Protein AF-A0A0N4XNI7-F1 (afdb_monomer_lite)

Foldseek 3Di:
DDDDDDDDDDDDDDDPPPVPPDDWDKDKDKAWDDKDDDDPVVRDIDTDIDIDIDTDDPVPDDDPPPPPVVVVVVVVVVVVVVVPD

Structure (mmCIF, N/CA/C/O backbone):
data_AF-A0A0N4XNI7-F1
#
_entry.id   AF-A0A0N4XNI7-F1
#
loop_
_atom_site.group_PDB
_atom_site.id
_atom_site.type_symbol
_atom_site.label_atom_id
_atom_site.label_alt_id
_atom_site.label_comp_id
_atom_site.label_asym_id
_atom_site.label_entity_id
_atom_site.label_seq_id
_atom_site.pdbx_PDB_ins_code
_atom_site.Cartn_x
_atom_site.Cartn_y
_atom_site.Cartn_z
_atom_site.occupancy
_atom_site.B_iso_or_equiv
_atom_site.auth_seq_id
_atom_site.auth_comp_id
_atom_site.auth_asym_id
_atom_site.auth_atom_id
_atom_site.pdbx_PDB_model_num
ATOM 1 N N . MET A 1 1 ? 8.684 -42.144 13.287 1.00 41.56 1 MET A N 1
ATOM 2 C CA . MET A 1 1 ? 8.429 -41.224 14.415 1.00 41.56 1 MET A CA 1
ATOM 3 C C . MET A 1 1 ? 7.038 -40.653 14.202 1.00 41.56 1 MET A C 1
ATOM 5 O O . MET A 1 1 ? 6.836 -39.956 13.221 1.00 41.56 1 MET A O 1
ATOM 9 N N . VAL A 1 2 ? 6.058 -41.079 14.997 1.00 37.97 2 VAL A N 1
ATOM 10 C CA . VAL A 1 2 ? 4.648 -40.696 14.827 1.00 37.97 2 VAL A CA 1
ATOM 11 C C . VAL A 1 2 ? 4.281 -39.820 16.013 1.00 37.97 2 VAL A C 1
ATOM 13 O O . VAL A 1 2 ? 4.335 -40.287 17.146 1.00 37.97 2 VAL A O 1
ATOM 16 N N . PHE A 1 3 ? 3.932 -38.561 15.763 1.00 40.00 3 PHE A N 1
ATOM 17 C CA . PHE A 1 3 ? 3.438 -37.668 16.805 1.00 40.00 3 PHE A CA 1
ATOM 18 C C . PHE A 1 3 ? 1.909 -37.666 16.756 1.00 40.00 3 PHE A C 1
ATOM 20 O O . PHE A 1 3 ? 1.314 -37.190 15.793 1.00 40.00 3 PHE A O 1
ATOM 27 N N . LYS A 1 4 ? 1.269 -38.229 17.785 1.00 43.47 4 LYS A N 1
ATOM 28 C CA . LYS A 1 4 ? -0.156 -38.013 18.059 1.00 43.47 4 LYS A CA 1
ATOM 29 C C . LYS A 1 4 ? -0.282 -36.756 18.915 1.00 43.47 4 LYS A C 1
ATOM 31 O O . LYS A 1 4 ? 0.294 -36.708 19.997 1.00 43.47 4 LYS A O 1
ATOM 36 N N . ALA A 1 5 ? -1.042 -35.770 18.449 1.00 46.53 5 ALA A N 1
ATOM 37 C CA . ALA A 1 5 ? -1.501 -34.672 19.289 1.00 46.53 5 ALA A CA 1
ATOM 38 C C . ALA A 1 5 ? -2.881 -35.042 19.847 1.00 46.53 5 ALA A C 1
ATOM 40 O O . ALA A 1 5 ? -3.857 -35.148 19.105 1.00 46.53 5 ALA A O 1
ATOM 41 N N . GLU A 1 6 ? -2.952 -35.294 21.151 1.00 56.59 6 GLU A N 1
ATOM 42 C CA . GLU A 1 6 ? -4.216 -35.480 21.856 1.00 56.59 6 GLU A CA 1
ATOM 43 C C . GLU A 1 6 ? -4.949 -34.137 21.954 1.00 56.59 6 GLU A C 1
ATOM 45 O O . GLU A 1 6 ? -4.390 -33.142 22.417 1.00 56.59 6 GLU A O 1
ATOM 50 N N . THR A 1 7 ? -6.190 -34.084 21.467 1.00 52.69 7 THR A N 1
ATOM 51 C CA . THR A 1 7 ? -6.988 -32.852 21.474 1.00 52.69 7 THR A CA 1
ATOM 52 C C . THR A 1 7 ? -7.791 -32.788 22.771 1.00 52.69 7 THR A C 1
ATOM 54 O O . THR A 1 7 ? -8.793 -33.483 22.917 1.00 52.69 7 THR A O 1
ATOM 57 N N . ALA A 1 8 ? -7.350 -31.969 23.728 1.00 59.56 8 ALA A N 1
ATOM 58 C CA . ALA A 1 8 ? -8.100 -31.737 24.960 1.00 59.56 8 ALA A CA 1
ATOM 59 C C . ALA A 1 8 ? -9.367 -30.897 24.678 1.00 59.56 8 ALA A C 1
ATOM 61 O O . ALA A 1 8 ? -9.267 -29.869 23.998 1.00 59.56 8 ALA A O 1
ATOM 62 N N . PRO A 1 9 ? -10.546 -31.260 25.216 1.00 60.22 9 PRO A N 1
ATOM 63 C CA . PRO A 1 9 ? -11.758 -30.464 25.057 1.00 60.22 9 PRO A CA 1
ATOM 64 C C . PRO A 1 9 ? -11.677 -29.233 25.966 1.00 60.22 9 PRO A C 1
ATOM 66 O O . PRO A 1 9 ? -11.650 -29.359 27.190 1.00 60.22 9 PRO A O 1
ATOM 69 N N . ARG A 1 10 ? -11.609 -28.024 25.400 1.00 49.41 10 ARG A N 1
ATOM 70 C CA . ARG A 1 10 ? -11.571 -26.797 26.210 1.00 49.41 10 ARG A CA 1
ATOM 71 C C . ARG A 1 10 ? -12.953 -26.160 26.279 1.00 49.41 10 ARG A C 1
ATOM 73 O O . ARG A 1 10 ? -13.356 -25.420 25.389 1.00 49.41 10 ARG A O 1
ATOM 80 N N . THR A 1 11 ? -13.642 -26.473 27.374 1.00 43.62 11 THR A N 1
ATOM 81 C CA . THR A 1 11 ? -14.771 -25.728 27.936 1.00 43.62 11 THR A CA 1
ATOM 82 C C . THR A 1 11 ? -14.502 -24.222 27.935 1.00 43.62 11 THR A C 1
ATOM 84 O O . THR A 1 11 ? -13.406 -23.761 28.256 1.00 43.62 11 THR A O 1
ATOM 87 N N . THR A 1 12 ? -15.540 -23.481 27.564 1.00 61.09 12 THR A N 1
ATOM 88 C CA . THR A 1 12 ? -15.639 -22.030 27.426 1.00 61.09 12 THR A CA 1
ATOM 89 C C . THR A 1 12 ? -15.295 -21.302 28.729 1.00 61.09 12 THR A C 1
ATOM 91 O O . THR A 1 12 ? -16.064 -21.348 29.686 1.00 61.09 12 THR A O 1
ATOM 94 N N . THR A 1 13 ? -14.185 -20.562 28.746 1.00 40.94 13 THR A N 1
ATOM 95 C CA . THR A 1 13 ? -13.917 -19.530 29.757 1.00 40.94 13 THR A CA 1
ATOM 96 C C . THR A 1 13 ? -13.605 -18.235 29.026 1.00 40.94 13 THR A C 1
ATOM 98 O O . THR A 1 13 ? -12.588 -18.141 28.345 1.00 40.94 13 THR A O 1
ATOM 101 N N . ILE A 1 14 ? -14.542 -17.292 29.145 1.00 53.91 14 ILE A N 1
ATOM 102 C CA . ILE A 1 14 ? -14.474 -15.849 28.880 1.00 53.91 14 ILE A CA 1
ATOM 103 C C . ILE A 1 14 ? -13.094 -15.406 28.377 1.00 53.91 14 ILE A C 1
ATOM 105 O O . ILE A 1 14 ? -12.140 -15.270 29.146 1.00 53.91 14 ILE A O 1
ATOM 109 N N . SER A 1 15 ? -12.988 -15.199 27.068 1.00 45.84 15 SER A N 1
ATOM 110 C CA . SER A 1 15 ? -11.782 -14.704 26.420 1.00 45.84 15 SER A CA 1
ATOM 111 C C . SER A 1 15 ? -11.516 -13.261 26.845 1.00 45.84 15 SER A C 1
ATOM 113 O O . SER A 1 15 ? -11.876 -12.310 26.157 1.00 45.84 15 SER A O 1
ATOM 115 N N . LEU A 1 16 ? -10.802 -13.106 27.962 1.00 49.22 16 LEU A N 1
ATOM 116 C CA . LEU A 1 16 ? -9.779 -12.077 28.079 1.00 49.22 16 LEU A CA 1
ATOM 117 C C . LEU A 1 16 ? -8.843 -12.311 26.893 1.00 49.22 16 LEU A C 1
ATOM 119 O O . LEU A 1 16 ? -7.940 -13.145 26.976 1.00 49.22 16 LEU A O 1
ATOM 123 N N . HIS A 1 17 ? -9.101 -11.658 25.760 1.00 48.81 17 HIS A N 1
ATOM 124 C CA . HIS A 1 17 ? -8.186 -11.670 24.629 1.00 48.81 17 HIS A CA 1
ATOM 125 C C . HIS A 1 17 ? -6.924 -10.916 25.066 1.00 48.81 17 HIS A C 1
ATOM 127 O O . HIS A 1 17 ? -6.714 -9.748 24.754 1.00 48.81 17 HIS A O 1
ATOM 133 N N . LYS A 1 18 ? -6.072 -11.593 25.845 1.00 48.09 18 LYS A N 1
ATOM 134 C CA . LYS A 1 18 ? -4.644 -11.330 25.837 1.00 48.09 18 LYS A CA 1
ATOM 135 C C . LYS A 1 18 ? -4.268 -11.415 24.374 1.00 48.09 18 LYS A C 1
ATOM 137 O O . LYS A 1 18 ? -4.386 -12.485 23.784 1.00 48.09 18 LYS A O 1
ATOM 142 N N . ASN A 1 19 ? -3.897 -10.260 23.843 1.00 51.75 19 ASN A N 1
ATOM 143 C CA . ASN A 1 19 ? -3.245 -10.009 22.573 1.00 51.75 19 ASN A CA 1
ATOM 144 C C . ASN A 1 19 ? -2.174 -11.088 22.346 1.00 51.75 19 ASN A C 1
ATOM 146 O O . ASN A 1 19 ? -1.026 -10.969 22.773 1.00 51.75 19 ASN A O 1
ATOM 150 N N . THR A 1 20 ? -2.605 -12.238 21.841 1.00 50.81 20 THR A N 1
ATOM 151 C CA . THR A 1 20 ? -1.758 -13.412 21.693 1.00 50.81 20 THR A CA 1
ATOM 152 C C . THR A 1 20 ? -1.063 -13.132 20.391 1.00 50.81 20 THR A C 1
ATOM 154 O O . THR A 1 20 ? -1.756 -13.097 19.381 1.00 50.81 20 THR A O 1
ATOM 157 N N . GLY A 1 21 ? 0.236 -12.822 20.459 1.00 61.47 21 GLY A N 1
ATOM 158 C CA . GLY A 1 21 ? 1.104 -12.390 19.360 1.00 61.47 21 GLY A CA 1
ATOM 159 C C . GLY A 1 21 ? 1.170 -13.372 18.191 1.00 61.47 21 GLY A C 1
ATOM 160 O O . GLY A 1 21 ? 2.219 -13.928 17.889 1.00 61.47 21 GLY A O 1
ATOM 161 N N . GLY A 1 22 ? 0.026 -13.606 17.566 1.00 73.44 22 GLY A N 1
ATOM 162 C CA . GLY A 1 22 ? -0.132 -14.231 16.280 1.00 73.44 22 GLY A CA 1
ATOM 163 C C . GLY A 1 22 ? 0.247 -13.243 15.181 1.00 73.44 22 GLY A C 1
ATOM 164 O O . GLY A 1 22 ? 0.411 -12.045 15.432 1.00 73.44 22 GLY A O 1
ATOM 165 N N . PRO A 1 23 ? 0.430 -13.749 13.958 1.00 81.00 23 PRO A N 1
ATOM 166 C CA . PRO A 1 23 ? 0.863 -12.933 12.839 1.00 81.00 23 PRO A CA 1
ATOM 167 C C . PRO A 1 23 ? -0.177 -11.857 12.513 1.00 81.00 23 PRO A C 1
ATOM 169 O O . PRO A 1 23 ? -1.382 -12.114 12.512 1.00 81.00 23 PRO A O 1
ATOM 172 N N . VAL A 1 24 ? 0.306 -10.657 12.198 1.00 86.81 24 VAL A N 1
ATOM 173 C CA . VAL A 1 24 ? -0.524 -9.591 11.635 1.00 86.81 24 VAL A CA 1
ATOM 174 C C . VAL A 1 24 ? -0.722 -9.889 10.156 1.00 86.81 24 VAL A C 1
ATOM 176 O O . VAL A 1 24 ? 0.247 -10.058 9.416 1.00 86.81 24 VAL A O 1
ATOM 179 N N . LEU A 1 25 ? -1.979 -9.958 9.725 1.00 88.75 25 LEU A N 1
ATOM 180 C CA . LEU A 1 25 ? -2.306 -10.027 8.308 1.00 88.75 25 LEU A CA 1
ATOM 181 C C . LEU A 1 25 ? -2.134 -8.632 7.699 1.00 88.75 25 LEU A C 1
ATOM 183 O O . LEU A 1 25 ? -2.861 -7.708 8.064 1.00 88.75 25 LEU A O 1
ATOM 187 N N . VAL A 1 26 ? -1.183 -8.499 6.777 1.00 93.19 26 VAL A N 1
ATOM 188 C CA . VAL A 1 26 ? -0.938 -7.262 6.028 1.00 93.19 26 VAL A CA 1
ATOM 189 C C . VAL A 1 26 ? -1.387 -7.473 4.590 1.00 93.19 26 VAL A C 1
ATOM 191 O O . VAL A 1 26 ? -0.869 -8.342 3.888 1.00 93.19 26 VAL A O 1
ATOM 194 N N . THR A 1 27 ? -2.360 -6.680 4.153 1.00 94.38 27 THR A N 1
ATOM 195 C CA . THR A 1 27 ? -2.829 -6.687 2.766 1.00 94.38 27 THR A CA 1
ATOM 196 C C . THR A 1 27 ? -2.044 -5.652 1.980 1.00 94.38 27 THR A C 1
ATOM 198 O O . THR A 1 27 ? -2.092 -4.467 2.300 1.00 94.38 27 THR A O 1
ATOM 201 N N . VAL A 1 28 ? -1.330 -6.091 0.945 1.00 94.94 28 VAL A N 1
ATOM 202 C CA . VAL A 1 28 ? -0.481 -5.226 0.119 1.00 94.94 28 VAL A CA 1
ATOM 203 C C . VAL A 1 28 ? -1.086 -5.075 -1.271 1.00 94.94 28 VAL A C 1
ATOM 205 O O . VAL A 1 28 ? -1.458 -6.056 -1.909 1.00 94.94 28 VAL A O 1
ATOM 208 N N . ASN A 1 29 ? -1.148 -3.838 -1.755 1.00 95.50 29 ASN A N 1
ATOM 209 C CA . ASN A 1 29 ? -1.568 -3.491 -3.103 1.00 95.50 29 ASN A CA 1
ATOM 210 C C . ASN A 1 29 ? -0.467 -2.689 -3.796 1.00 95.50 29 ASN A C 1
ATOM 212 O O . ASN A 1 29 ? 0.018 -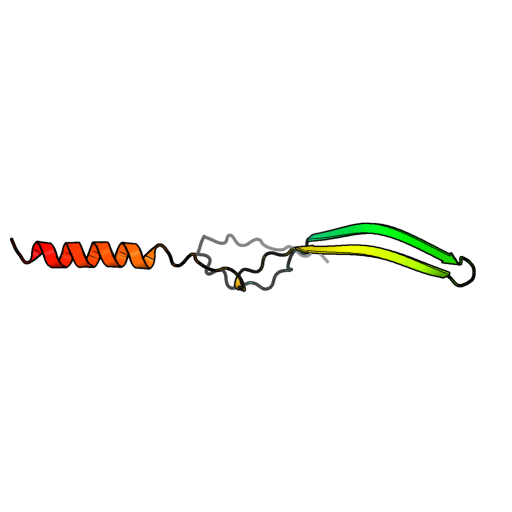1.683 -3.271 1.00 95.50 29 ASN A O 1
ATOM 216 N N . ILE A 1 30 ? -0.111 -3.115 -5.006 1.00 93.75 30 ILE A N 1
ATOM 217 C CA . ILE A 1 30 ? 0.869 -2.434 -5.851 1.00 93.75 30 ILE A CA 1
ATOM 218 C C . ILE A 1 30 ? 0.163 -1.975 -7.119 1.00 93.75 30 ILE A C 1
ATOM 220 O O . ILE A 1 30 ? -0.403 -2.782 -7.853 1.00 93.75 30 ILE A O 1
ATOM 224 N N . TYR A 1 31 ? 0.214 -0.672 -7.383 1.00 94.12 31 TYR A N 1
ATOM 225 C CA . TYR A 1 31 ? -0.304 -0.081 -8.610 1.00 94.12 31 TYR A CA 1
ATOM 226 C C . TYR A 1 31 ? 0.832 0.555 -9.403 1.00 94.12 31 TYR A C 1
ATOM 228 O O . TYR A 1 31 ? 1.377 1.586 -9.008 1.00 94.12 31 TYR A O 1
ATOM 236 N N . LEU A 1 32 ? 1.198 -0.055 -10.526 1.00 92.06 32 LEU A N 1
ATOM 237 C CA . LEU A 1 32 ? 2.235 0.459 -11.412 1.00 92.06 32 LEU A CA 1
ATOM 238 C C . LEU A 1 32 ? 1.654 1.546 -12.321 1.00 92.06 32 LEU A C 1
ATOM 240 O O . LEU A 1 32 ? 0.692 1.307 -13.046 1.00 92.06 32 LEU A O 1
ATOM 244 N N . ARG A 1 33 ? 2.251 2.740 -12.289 1.00 91.44 33 ARG A N 1
ATOM 245 C CA . ARG A 1 33 ? 1.818 3.888 -13.096 1.00 91.44 33 ARG A CA 1
ATOM 246 C C . ARG A 1 33 ? 2.614 4.015 -14.386 1.00 91.44 33 ARG A C 1
ATOM 248 O O . ARG A 1 33 ? 2.035 4.303 -15.427 1.00 91.44 33 ARG A O 1
ATOM 255 N N . SER A 1 34 ? 3.927 3.821 -14.320 1.00 92.81 3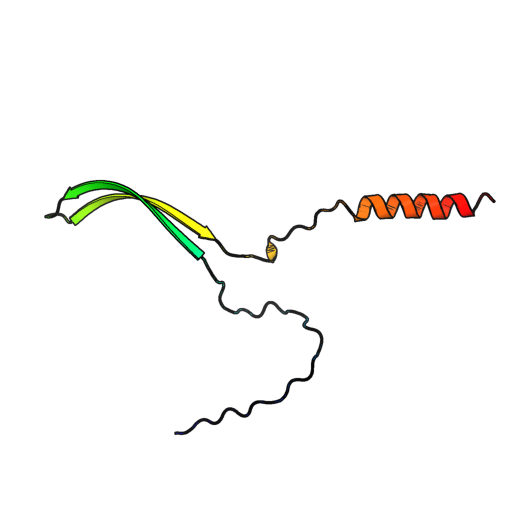4 SER A N 1
ATOM 256 C CA . SER A 1 34 ? 4.788 3.894 -15.499 1.00 92.81 34 SER A CA 1
ATOM 257 C C . SER A 1 34 ? 6.114 3.187 -15.272 1.00 92.81 34 SER A C 1
ATOM 259 O O . SER A 1 34 ? 6.656 3.221 -14.168 1.00 92.81 34 SER A O 1
ATOM 261 N N . ILE A 1 35 ? 6.668 2.633 -16.345 1.00 89.25 35 ILE A N 1
ATOM 262 C CA . ILE A 1 35 ? 8.069 2.219 -16.435 1.00 89.25 35 ILE A CA 1
ATOM 263 C C . ILE A 1 35 ? 8.711 3.083 -17.518 1.00 89.25 35 ILE A C 1
ATOM 265 O O . ILE A 1 35 ? 8.108 3.321 -18.564 1.00 89.25 35 ILE A O 1
ATOM 269 N N . SER A 1 36 ? 9.907 3.588 -17.259 1.00 89.69 36 SER A N 1
ATOM 270 C CA . SER A 1 36 ? 10.671 4.437 -18.163 1.00 89.69 36 SER A CA 1
ATOM 271 C C . SER A 1 36 ? 12.166 4.158 -18.036 1.00 89.69 36 SER A C 1
ATOM 273 O O . SER A 1 36 ? 12.601 3.444 -17.132 1.00 89.69 36 SER A O 1
ATOM 275 N N . LYS A 1 37 ? 12.944 4.740 -18.963 1.00 83.50 37 LYS A N 1
ATOM 276 C CA . LYS A 1 37 ? 14.412 4.697 -18.956 1.00 83.50 37 LYS A CA 1
ATOM 277 C C . LYS A 1 37 ? 14.925 3.250 -18.850 1.00 83.50 37 LYS A C 1
ATOM 279 O O . LYS A 1 37 ? 15.480 2.851 -17.838 1.00 83.50 37 LYS A O 1
ATOM 284 N N . ILE A 1 38 ? 14.622 2.466 -19.883 1.00 82.50 38 ILE A N 1
ATOM 285 C CA . ILE A 1 38 ? 14.966 1.046 -19.970 1.00 82.50 38 ILE A CA 1
ATOM 286 C C . ILE A 1 38 ? 16.344 0.938 -20.621 1.00 82.50 38 ILE A C 1
ATOM 288 O O . ILE A 1 38 ? 16.477 1.240 -21.806 1.00 82.50 38 ILE A O 1
ATOM 292 N N . ASP A 1 39 ? 17.339 0.538 -19.839 1.00 84.50 39 ASP A N 1
ATOM 293 C CA . ASP A 1 39 ? 18.668 0.160 -20.319 1.00 84.50 39 ASP A CA 1
ATOM 294 C C . ASP A 1 39 ? 18.893 -1.320 -19.976 1.00 84.50 39 ASP A C 1
ATOM 296 O O . ASP A 1 39 ? 19.050 -1.683 -18.809 1.00 84.50 39 ASP A O 1
ATOM 300 N N . ASP A 1 40 ? 18.855 -2.188 -20.988 1.00 85.00 40 ASP A N 1
ATOM 301 C CA . ASP A 1 40 ? 18.986 -3.641 -20.839 1.00 85.00 40 ASP A CA 1
ATOM 302 C C . ASP A 1 40 ? 20.440 -4.099 -20.657 1.00 85.00 40 ASP A C 1
ATOM 304 O O . ASP A 1 40 ? 20.682 -5.204 -20.174 1.00 85.00 40 ASP A O 1
ATOM 308 N N . VAL A 1 41 ? 21.409 -3.241 -20.989 1.00 86.12 41 VAL A N 1
ATOM 309 C CA . VAL A 1 41 ? 22.840 -3.526 -20.842 1.00 86.12 41 VAL A CA 1
ATOM 310 C C . VAL A 1 41 ? 23.293 -3.236 -19.414 1.00 86.12 41 VAL A C 1
ATOM 312 O O . VAL A 1 41 ? 24.009 -4.039 -18.816 1.00 86.12 41 VAL A O 1
ATOM 315 N N . ASN A 1 42 ? 22.846 -2.112 -18.849 1.00 87.12 42 ASN A N 1
ATOM 316 C CA . ASN A 1 42 ? 23.180 -1.708 -17.479 1.00 87.12 42 ASN A CA 1
ATOM 317 C C . ASN A 1 42 ? 22.126 -2.128 -16.440 1.00 87.12 42 ASN A C 1
ATOM 319 O O . ASN A 1 42 ? 22.330 -1.919 -15.244 1.00 87.12 42 ASN A O 1
ATOM 323 N N . MET A 1 43 ? 21.018 -2.735 -16.880 1.00 88.50 43 MET A N 1
ATOM 324 C CA . MET A 1 43 ? 19.888 -3.153 -16.040 1.00 88.50 43 MET A CA 1
ATOM 325 C C . MET A 1 43 ? 19.318 -2.012 -15.186 1.00 88.50 43 MET A C 1
ATOM 327 O O . MET A 1 43 ? 18.867 -2.220 -14.057 1.00 88.50 43 MET A O 1
ATOM 331 N N . GLU A 1 44 ? 19.325 -0.797 -15.733 1.00 87.75 44 GLU A N 1
ATOM 332 C CA . GLU A 1 44 ? 18.715 0.367 -15.101 1.00 87.75 44 GLU A CA 1
ATOM 333 C C . GLU A 1 44 ? 17.276 0.509 -15.602 1.00 87.75 44 GLU A C 1
ATOM 335 O O . GLU A 1 44 ? 17.011 0.527 -16.805 1.00 87.75 44 GLU A O 1
ATOM 340 N N . TYR A 1 45 ? 16.343 0.614 -14.655 1.00 89.56 45 TYR A N 1
ATOM 341 C CA . TYR A 1 45 ? 14.926 0.816 -14.926 1.00 89.56 45 TYR A CA 1
ATOM 342 C C . TYR A 1 45 ? 14.383 1.853 -13.956 1.00 89.56 45 TYR A C 1
ATOM 344 O O . TYR A 1 45 ? 14.533 1.735 -12.739 1.00 89.56 45 TYR A O 1
ATOM 352 N N . SER A 1 46 ? 13.701 2.861 -14.483 1.00 91.38 46 SER A N 1
ATOM 353 C CA . SER A 1 46 ? 12.934 3.796 -13.668 1.00 91.38 46 SER A CA 1
ATOM 354 C C . SER A 1 46 ? 11.480 3.338 -13.635 1.00 91.38 46 SER A C 1
ATOM 356 O O . SER A 1 46 ? 10.806 3.319 -14.659 1.00 91.38 46 SER A O 1
ATOM 358 N N . ALA A 1 47 ? 10.964 2.965 -12.467 1.00 91.62 47 ALA A N 1
ATOM 359 C CA . ALA A 1 47 ? 9.559 2.600 -12.305 1.00 91.62 47 ALA A CA 1
ATOM 360 C C . ALA A 1 47 ? 8.878 3.527 -11.300 1.00 91.62 47 ALA A C 1
ATOM 362 O O . ALA A 1 47 ? 9.419 3.828 -10.239 1.00 91.62 47 ALA A O 1
ATOM 363 N N . GLN A 1 48 ? 7.663 3.954 -11.631 1.00 94.38 48 GLN A N 1
ATOM 364 C CA . GLN A 1 48 ? 6.794 4.690 -10.728 1.00 94.38 48 GLN A CA 1
ATOM 365 C C . GLN A 1 48 ? 5.600 3.810 -10.379 1.00 94.38 48 GLN A C 1
ATOM 367 O O . GLN A 1 48 ? 4.783 3.479 -11.242 1.00 94.38 48 GLN A O 1
ATOM 372 N N . PHE A 1 49 ? 5.476 3.456 -9.104 1.00 94.00 49 PHE A N 1
ATOM 373 C CA . PHE A 1 49 ? 4.346 2.696 -8.586 1.00 94.00 49 PHE A CA 1
ATOM 374 C C . PHE A 1 49 ? 3.858 3.270 -7.259 1.00 94.00 49 PHE A C 1
ATOM 376 O O . PHE A 1 49 ? 4.580 3.957 -6.539 1.00 94.00 49 PHE A O 1
ATOM 383 N N . THR A 1 50 ? 2.596 3.000 -6.953 1.00 94.81 50 THR A N 1
ATOM 384 C CA . THR A 1 50 ? 1.992 3.250 -5.652 1.00 94.81 50 THR A CA 1
ATOM 385 C C . THR A 1 50 ? 2.013 1.959 -4.859 1.00 94.81 50 THR A C 1
ATOM 387 O O . THR A 1 50 ? 1.553 0.922 -5.337 1.00 94.81 50 THR A O 1
ATOM 390 N N . PHE A 1 51 ? 2.531 2.052 -3.644 1.00 95.44 51 PHE A N 1
ATOM 391 C CA . PHE A 1 51 ? 2.564 0.974 -2.676 1.00 95.44 51 PHE A CA 1
ATOM 392 C C . PHE A 1 51 ? 1.565 1.285 -1.566 1.00 95.44 51 PHE A C 1
ATOM 394 O O . PHE A 1 51 ? 1.598 2.377 -0.996 1.00 95.44 51 PHE A O 1
ATOM 401 N N . ARG A 1 52 ? 0.641 0.364 -1.300 1.00 94.38 52 ARG A N 1
ATOM 402 C CA . ARG A 1 52 ? -0.360 0.509 -0.244 1.00 94.38 52 ARG A CA 1
ATOM 403 C C . ARG A 1 52 ? -0.374 -0.745 0.605 1.00 94.38 52 ARG A C 1
ATOM 405 O O . ARG A 1 52 ? -0.517 -1.838 0.071 1.00 94.38 52 ARG A O 1
ATOM 412 N N . GLU A 1 53 ? -0.321 -0.554 1.911 1.00 94.75 53 GLU A N 1
ATOM 413 C CA . GLU A 1 53 ? -0.469 -1.619 2.892 1.00 94.75 53 GLU A CA 1
ATOM 414 C C . GLU A 1 53 ? -1.629 -1.298 3.823 1.00 94.75 53 GLU A C 1
ATOM 416 O O . GLU A 1 53 ? -1.863 -0.137 4.165 1.00 94.75 53 GLU A O 1
ATOM 421 N N . GLU A 1 54 ? -2.355 -2.335 4.218 1.00 92.50 54 GLU A N 1
ATOM 422 C CA . GLU A 1 54 ? -3.470 -2.250 5.147 1.00 92.50 54 GLU A CA 1
ATOM 423 C C . GLU A 1 54 ? -3.361 -3.365 6.188 1.00 92.50 54 GLU A C 1
ATOM 425 O O . GLU A 1 54 ? -3.187 -4.538 5.847 1.00 92.50 54 GLU A O 1
ATOM 430 N N . TRP A 1 55 ? -3.477 -2.991 7.460 1.00 94.12 55 TRP A N 1
ATOM 431 C CA . TRP A 1 55 ? -3.601 -3.915 8.581 1.00 94.12 55 TRP A CA 1
ATOM 432 C C . TRP A 1 55 ? -4.521 -3.316 9.646 1.00 94.12 55 TRP A C 1
ATOM 434 O O . TRP A 1 55 ? -4.625 -2.097 9.793 1.00 94.12 55 TRP A O 1
ATOM 444 N N . VAL A 1 56 ? -5.184 -4.184 10.408 1.00 86.25 56 VAL A N 1
ATOM 445 C CA . VAL A 1 56 ? -6.044 -3.774 11.523 1.00 86.25 56 VAL A CA 1
ATOM 446 C C . VAL A 1 56 ? -5.209 -3.744 12.801 1.00 86.25 56 VAL A C 1
ATOM 448 O O . VAL A 1 56 ? -4.709 -4.778 13.242 1.00 86.25 56 VAL A O 1
ATOM 451 N N . ASP A 1 57 ? -5.070 -2.564 13.407 1.00 87.56 57 ASP A N 1
ATOM 452 C CA . ASP A 1 57 ? -4.392 -2.382 14.695 1.00 87.56 57 ASP A CA 1
ATOM 453 C C . ASP A 1 57 ? -5.393 -1.957 15.776 1.00 87.56 57 ASP A C 1
ATOM 455 O O . ASP A 1 57 ? -5.883 -0.827 15.792 1.00 87.56 57 ASP A O 1
ATOM 459 N N . ALA A 1 58 ? -5.676 -2.864 16.714 1.00 80.69 58 ALA A N 1
ATOM 460 C CA . ALA A 1 58 ? -6.614 -2.623 17.810 1.00 80.69 58 ALA A CA 1
ATOM 461 C C . ALA A 1 58 ? -6.175 -1.489 18.757 1.00 80.69 58 ALA A C 1
ATOM 463 O O . ALA A 1 58 ? -7.008 -0.929 19.463 1.00 80.69 58 ALA A O 1
ATOM 464 N N . ARG A 1 59 ? -4.884 -1.125 18.776 1.00 83.50 59 ARG A N 1
ATOM 465 C CA . ARG A 1 59 ? -4.358 -0.043 19.629 1.00 83.50 59 ARG A CA 1
ATOM 466 C C . ARG A 1 59 ? -4.728 1.346 19.113 1.00 83.50 59 ARG A C 1
ATOM 468 O O . ARG A 1 59 ? -4.673 2.301 19.878 1.00 83.50 59 ARG A O 1
ATOM 475 N N . LEU A 1 60 ? -5.072 1.453 17.830 1.00 83.56 60 LEU A N 1
ATOM 476 C CA . LEU A 1 60 ? -5.498 2.699 17.189 1.00 83.56 60 LEU A CA 1
ATO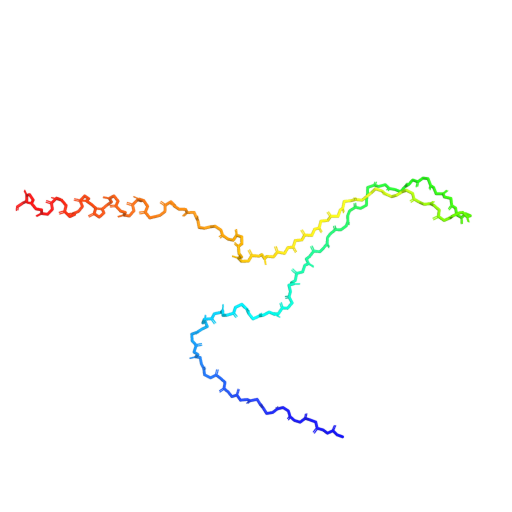M 477 C C . LEU A 1 60 ? -7.019 2.906 17.250 1.00 83.56 60 LEU A C 1
ATOM 479 O O . LEU A 1 60 ? -7.517 3.914 16.751 1.00 83.56 60 LEU A O 1
ATOM 483 N N . ALA A 1 61 ? -7.768 1.974 17.846 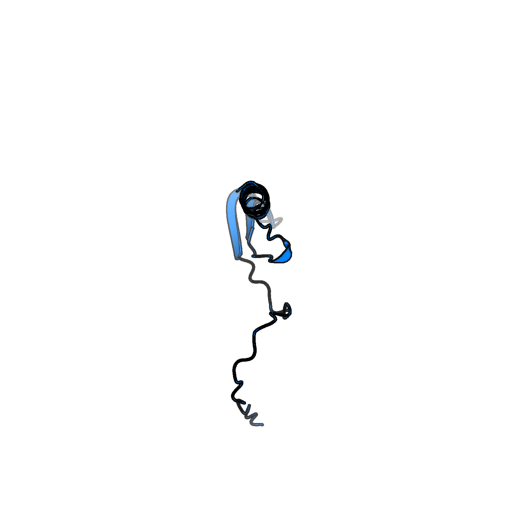1.00 82.31 61 ALA A N 1
ATOM 484 C CA . ALA A 1 61 ? -9.207 2.115 18.004 1.00 82.31 61 ALA A CA 1
ATOM 485 C C . ALA A 1 61 ? -9.532 3.283 18.951 1.00 82.31 61 ALA A C 1
ATOM 487 O O . ALA A 1 61 ? -9.067 3.318 20.090 1.00 82.31 61 ALA A O 1
ATOM 488 N N . TYR A 1 62 ? -10.359 4.220 18.490 1.00 81.75 62 TYR A N 1
ATOM 489 C CA . TYR A 1 62 ? -10.911 5.292 19.312 1.00 81.75 62 TYR A CA 1
ATOM 490 C C . TYR A 1 62 ? -12.421 5.096 19.457 1.00 81.75 62 TYR A C 1
ATOM 492 O O . TYR A 1 62 ? -13.134 4.869 18.479 1.00 81.75 62 TYR A O 1
ATOM 500 N N . GLY A 1 63 ? -12.913 5.166 20.694 1.00 76.00 63 GLY A N 1
ATOM 501 C CA . GLY A 1 63 ? -14.342 5.285 20.954 1.00 76.00 63 GLY A CA 1
ATOM 502 C C . GLY A 1 63 ? -14.809 6.682 20.560 1.00 76.00 63 GLY A C 1
ATOM 503 O O . GLY A 1 63 ? -14.133 7.675 20.835 1.00 76.00 63 GLY A O 1
ATOM 504 N N . ARG A 1 64 ? -15.965 6.780 19.907 1.00 62.69 64 ARG A N 1
ATOM 505 C CA . ARG A 1 64 ? -16.659 8.057 19.757 1.00 62.69 64 ARG A CA 1
ATOM 506 C C . ARG A 1 64 ? -17.143 8.447 21.157 1.00 62.69 64 ARG A C 1
ATOM 508 O O . ARG A 1 64 ? -18.049 7.812 21.676 1.00 62.69 64 ARG A O 1
ATOM 515 N N . PHE A 1 65 ? -16.514 9.437 21.790 1.00 59.12 65 PHE A N 1
ATOM 516 C CA . PHE A 1 65 ? -16.833 9.908 23.153 1.00 59.12 65 PHE A CA 1
ATOM 517 C C . PHE A 1 65 ? -18.219 10.584 23.284 1.00 59.12 65 PHE A C 1
ATOM 519 O O . PHE A 1 65 ? -18.415 11.446 24.136 1.00 59.12 65 PHE A O 1
ATOM 526 N N . GLU A 1 66 ? -19.183 10.260 22.427 1.00 57.94 66 GLU A N 1
ATOM 527 C CA . GLU A 1 66 ? -20.434 11.019 22.319 1.00 57.94 66 GLU A CA 1
ATOM 528 C C . GLU A 1 66 ? -21.574 10.441 23.176 1.00 57.94 66 GLU A C 1
ATOM 530 O O . GLU A 1 66 ? -22.542 11.148 23.449 1.00 57.94 66 GLU A O 1
ATOM 535 N N . ASP A 1 67 ? -21.404 9.231 23.714 1.00 57.19 67 ASP A N 1
ATOM 536 C CA . ASP A 1 67 ? -22.467 8.540 24.456 1.00 57.19 67 ASP A CA 1
ATOM 537 C C . ASP A 1 67 ? -22.381 8.745 25.984 1.00 57.19 67 ASP A C 1
ATOM 539 O O . ASP A 1 67 ? -23.388 8.671 26.679 1.00 57.19 67 ASP A O 1
ATOM 543 N N . GLU A 1 68 ? -21.216 9.107 26.541 1.00 58.84 68 GLU A N 1
ATOM 544 C CA . GLU A 1 68 ? -21.096 9.313 27.999 1.00 58.84 68 GLU A CA 1
ATOM 545 C C . GLU A 1 68 ? -21.558 10.708 28.454 1.00 58.84 68 GLU A C 1
ATOM 547 O O . GLU A 1 68 ? -22.008 10.883 29.586 1.00 58.84 68 GLU A O 1
ATOM 552 N N . SER A 1 69 ? -21.478 11.725 27.589 1.00 59.72 69 SER A N 1
ATOM 553 C CA . SER A 1 69 ? -21.872 13.095 27.959 1.00 59.72 69 SER A CA 1
ATOM 554 C C . SER A 1 69 ? -23.389 13.306 27.974 1.00 59.72 69 SER A C 1
ATOM 556 O O . SER A 1 69 ? -23.892 14.084 28.783 1.00 59.72 69 SER A O 1
ATOM 558 N N . THR A 1 70 ? -24.128 12.587 27.129 1.00 62.25 70 THR A N 1
ATOM 559 C CA . THR A 1 70 ? -25.591 12.665 27.010 1.00 62.25 70 THR A CA 1
ATOM 560 C C . THR A 1 70 ? -26.292 11.841 28.092 1.00 62.25 70 THR A C 1
ATOM 562 O O . THR A 1 70 ? -27.235 12.336 28.710 1.00 62.25 70 THR A O 1
ATOM 565 N N . GLU A 1 71 ? -25.771 10.659 28.438 1.00 63.66 71 GLU A N 1
ATOM 566 C CA . GLU A 1 71 ? -26.288 9.858 29.560 1.00 63.66 71 GLU A CA 1
ATOM 567 C C . GLU A 1 71 ? -26.083 10.539 30.924 1.00 63.66 71 GLU A C 1
ATOM 569 O O . GLU A 1 71 ? -26.921 10.432 31.824 1.00 63.66 71 GLU A O 1
ATOM 574 N N . MET A 1 72 ? -24.986 11.281 31.092 1.00 66.56 72 MET A N 1
ATOM 575 C CA . MET A 1 72 ? -24.710 12.029 32.324 1.00 66.56 72 MET A CA 1
ATOM 576 C C . MET A 1 72 ? -25.690 13.190 32.528 1.00 66.56 72 MET A C 1
ATOM 578 O O . MET A 1 72 ? -26.075 13.463 33.666 1.00 66.56 72 MET A O 1
ATOM 582 N N . MET A 1 73 ? -26.133 13.844 31.451 1.00 64.25 73 MET A N 1
ATOM 583 C CA . MET A 1 73 ? -27.092 14.949 31.534 1.00 64.25 73 MET A CA 1
ATOM 584 C C . MET A 1 73 ? -28.483 14.451 31.940 1.00 64.25 73 MET A C 1
ATOM 586 O O . MET A 1 73 ? -29.045 14.966 32.905 1.00 64.25 73 MET A O 1
ATOM 590 N N . GLU A 1 74 ? -28.996 13.393 31.308 1.00 68.00 74 GLU A N 1
ATOM 591 C CA . GLU A 1 74 ? -30.301 12.797 31.652 1.00 68.00 74 GLU A CA 1
ATOM 592 C C . GLU A 1 74 ? -30.355 12.325 33.118 1.00 68.00 74 GLU A C 1
ATOM 594 O O . GLU A 1 74 ? -31.320 12.584 33.843 1.00 68.00 74 GLU A O 1
ATOM 599 N N . ARG A 1 75 ? -29.268 11.723 33.622 1.00 68.00 75 ARG A N 1
ATOM 600 C CA . ARG A 1 75 ? -29.187 11.255 35.019 1.00 68.00 75 ARG A CA 1
ATOM 601 C C . ARG A 1 75 ? -29.128 12.385 36.047 1.00 68.00 75 ARG A C 1
ATOM 603 O O . ARG A 1 75 ? -29.539 12.181 37.194 1.00 68.00 75 ARG A O 1
ATOM 610 N N . ILE A 1 76 ? -28.592 13.550 35.682 1.00 70.31 76 ILE A N 1
ATOM 611 C CA . ILE A 1 76 ? -28.559 14.732 36.556 1.00 70.31 76 ILE A CA 1
ATOM 612 C C . ILE A 1 76 ? -29.951 15.373 36.634 1.00 70.31 76 ILE A C 1
ATOM 614 O O . ILE A 1 76 ? -30.373 15.765 37.729 1.00 70.31 76 ILE A O 1
ATOM 618 N N . PHE A 1 77 ? -30.687 15.429 35.520 1.00 70.38 77 PHE A N 1
ATOM 619 C CA . PHE A 1 77 ? -32.053 15.955 35.505 1.00 70.38 77 PHE A CA 1
ATOM 620 C C . PHE A 1 77 ? -33.023 15.062 36.293 1.00 70.38 77 PHE A C 1
ATOM 622 O O . PHE A 1 77 ? -33.749 15.576 37.145 1.00 70.38 77 PHE A O 1
ATOM 629 N N . ASP A 1 78 ? -32.958 13.739 36.127 1.00 71.94 78 ASP A N 1
ATOM 630 C CA . ASP A 1 78 ? -33.820 12.792 36.853 1.00 71.94 78 ASP A CA 1
ATOM 631 C C . ASP A 1 78 ? -33.605 12.855 38.382 1.00 71.94 78 ASP A C 1
ATOM 633 O O . ASP A 1 78 ? -34.540 12.988 39.176 1.00 71.94 78 ASP A O 1
ATOM 637 N N . ARG A 1 79 ? -32.341 12.906 38.832 1.00 66.12 79 ARG A N 1
ATOM 638 C CA . ARG A 1 79 ? -32.011 12.958 40.270 1.00 66.12 79 ARG A CA 1
ATOM 639 C C . ARG A 1 79 ? -32.373 14.293 40.941 1.00 66.12 79 ARG A C 1
ATOM 641 O O . ARG A 1 79 ? -32.505 14.341 42.16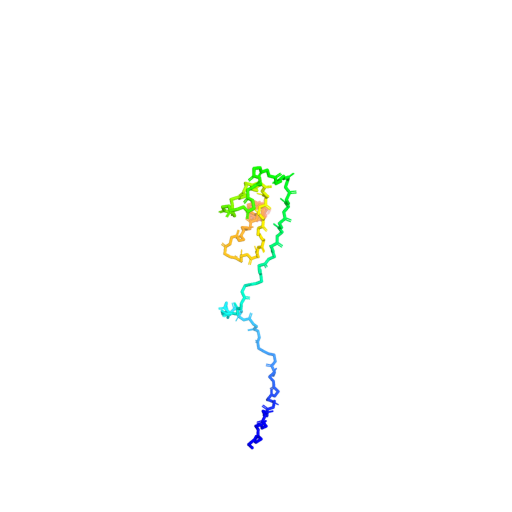8 1.00 66.12 79 ARG A O 1
ATOM 648 N N . THR A 1 80 ? -32.500 15.368 40.164 1.00 65.44 80 THR A N 1
ATOM 649 C CA . THR A 1 80 ? -32.859 16.700 40.674 1.00 65.44 80 THR A CA 1
ATOM 650 C C . THR A 1 80 ? -34.376 16.887 40.716 1.00 65.44 80 THR A C 1
ATOM 652 O O . THR A 1 80 ? -34.873 17.431 41.695 1.00 65.44 80 THR A O 1
ATOM 655 N N . LEU A 1 81 ? -35.124 16.375 39.732 1.00 60.06 81 LEU A N 1
ATOM 656 C CA . LEU A 1 81 ? -36.584 16.529 39.651 1.00 60.06 81 LEU A CA 1
ATOM 657 C C . LEU A 1 81 ? -37.358 15.704 40.701 1.00 60.06 81 LEU A C 1
ATOM 659 O O . LEU A 1 81 ? -38.360 16.185 41.220 1.00 60.06 81 LEU A O 1
ATOM 663 N N . VAL A 1 82 ? -36.866 14.525 41.111 1.00 60.12 82 VAL A N 1
ATOM 664 C CA . VAL A 1 82 ? -37.508 13.688 42.158 1.00 60.12 82 VAL A CA 1
ATOM 665 C C . VAL A 1 82 ? -37.495 14.343 43.549 1.00 60.12 82 VAL A C 1
ATOM 667 O O . VAL A 1 82 ? -38.298 13.998 44.410 1.00 60.12 82 VAL A O 1
ATOM 670 N N . LYS A 1 83 ? -36.602 15.310 43.796 1.00 57.56 83 LYS A N 1
ATOM 671 C CA . LYS A 1 83 ? -36.478 15.984 45.101 1.00 57.56 83 LYS A CA 1
ATOM 672 C C . LYS A 1 83 ? -37.400 17.197 45.280 1.00 57.56 83 LYS A C 1
ATOM 674 O O . LYS A 1 83 ? -37.367 17.799 46.350 1.00 57.56 83 LYS A O 1
ATOM 679 N 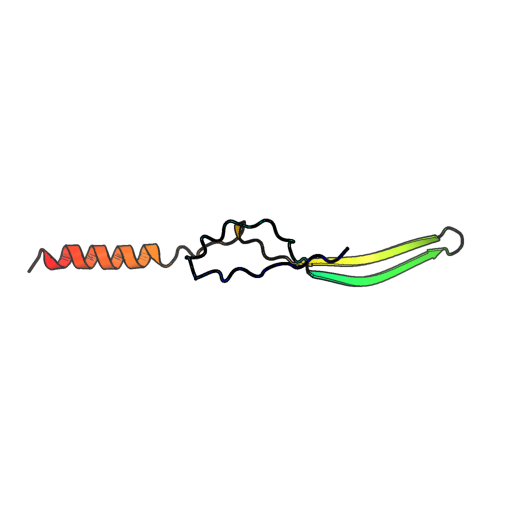N . PHE A 1 84 ? -38.191 17.555 44.266 1.00 53.94 84 PHE A N 1
ATOM 680 C CA . PHE A 1 84 ? -39.090 18.719 44.290 1.00 53.94 84 PHE A CA 1
ATOM 681 C C . PHE A 1 84 ? -40.588 18.371 44.173 1.00 53.94 84 PHE A C 1
ATOM 683 O O . PHE A 1 84 ? -41.389 19.278 43.955 1.00 53.94 84 PHE A O 1
ATOM 690 N N . SER A 1 85 ? -40.977 17.100 44.341 1.00 53.28 85 SER A N 1
ATOM 691 C CA . SER A 1 85 ? -42.385 16.679 44.470 1.00 53.28 85 SER A CA 1
ATOM 692 C C . SER A 1 85 ? -42.735 16.248 45.887 1.00 53.28 85 SER A C 1
ATOM 694 O O . SER A 1 85 ? -41.828 15.796 46.619 1.00 53.28 85 SER A O 1
#

Radius of gyration: 28.96 Å; chains: 1; bounding box: 66×60×66 Å

InterPro domains:
  IPR006202 Neurotransmitter-gated ion-channel ligand-binding domain [PF02931] (18-70)
  IPR036734 Neurotransmitter-gated ion-channel ligand-binding domain superfamily [G3DSA:2.70.170.10] (3-81)
  IPR036734 Neurotransmitter-gated ion-channel ligand-binding domain superfamily [SSF63712] (19-68)

Organism: Nippostrongylus brasiliensis (NCBI:txid27835)

Secondary structure (DSSP, 8-state):
---------------------PPP--EEEEEEEEEEEEETTTTEEEEEEEEEEE---GGG----TTHHHHHHHHHHHHHHHGGG-

pLDDT: mean 72.3, std 17.82, range [37.97, 95.5]

Sequence (85 aa):
MVFKAETAPRTTTISLHKNTGGPVLVTVNIYLRSISKIDDVNMEYSAQFTFREEWVDARLAYGRFEDESTEMMERIFDRTLVKFS